Protein AF-A0A7S2G4A6-F1 (afdb_monomer_lite)

Sequence (113 aa):
WDNFGGERNSLLTYLLYLNDDFDGGETTFLPDMKDNPEAGQDPGRRVPVRPRQGSVLIFPQTCSLGADGVMNPNSPFHEGSIVRKLREGDERGEGRPKYIMRSDVLYTSPKAQ

Foldseek 3Di:
DDCPPVFKDFFKKKKAWQDQPFPAFWWKFFPDCPVPVCSRVDPVRIDTDRDDHRDIDMATDWDQPDPVRDTDPRGTDIDTTDTDQDDPPPPVSGTDDTDIDMDTDMDGDDDDD

pLDDT: mean 80.37, std 13.77, range [47.44, 98.0]

Structure (mmCIF, N/CA/C/O backbone):
data_AF-A0A7S2G4A6-F1
#
_entry.id   AF-A0A7S2G4A6-F1
#
loop_
_atom_site.group_PDB
_atom_site.id
_atom_site.type_symbol
_atom_site.label_atom_id
_atom_site.label_alt_id
_atom_site.label_comp_id
_atom_site.label_asym_id
_atom_site.label_entity_id
_atom_site.label_seq_id
_atom_site.pdbx_PDB_ins_code
_atom_site.Cartn_x
_atom_site.Cartn_y
_atom_site.Cartn_z
_atom_site.occupancy
_atom_site.B_iso_or_equiv
_atom_site.auth_seq_id
_atom_site.auth_comp_id
_atom_site.auth_asym_id
_atom_site.auth_atom_id
_atom_site.pdbx_PDB_model_num
ATOM 1 N N . TRP A 1 1 ? 13.923 5.094 -3.825 1.00 55.03 1 TRP A N 1
ATOM 2 C CA . TRP A 1 1 ? 14.173 4.345 -5.067 1.00 55.03 1 TRP A CA 1
ATOM 3 C C . TRP A 1 1 ? 15.360 3.490 -4.767 1.00 55.03 1 TRP A C 1
ATOM 5 O O . TRP A 1 1 ? 16.440 4.034 -4.561 1.00 55.03 1 TRP A O 1
ATOM 15 N N . ASP A 1 2 ? 15.144 2.188 -4.665 1.00 58.47 2 ASP A N 1
ATOM 16 C CA . ASP A 1 2 ? 16.138 1.323 -4.046 1.00 58.47 2 ASP A CA 1
ATOM 17 C C . ASP A 1 2 ? 16.729 0.469 -5.162 1.00 58.47 2 ASP A C 1
ATOM 19 O O . ASP A 1 2 ? 16.331 -0.668 -5.410 1.00 58.47 2 ASP A O 1
ATOM 23 N N . ASN A 1 3 ? 17.614 1.115 -5.921 1.00 62.66 3 ASN A N 1
ATOM 24 C CA . ASN A 1 3 ? 18.476 0.459 -6.887 1.00 62.66 3 ASN A CA 1
ATOM 25 C C . ASN A 1 3 ? 19.752 0.051 -6.143 1.00 62.66 3 ASN A C 1
ATOM 27 O O . ASN A 1 3 ? 20.598 0.892 -5.830 1.00 62.66 3 ASN A O 1
ATOM 31 N N . PHE A 1 4 ? 19.882 -1.233 -5.817 1.00 63.66 4 PHE A N 1
ATOM 32 C CA . PHE A 1 4 ? 21.011 -1.743 -5.037 1.00 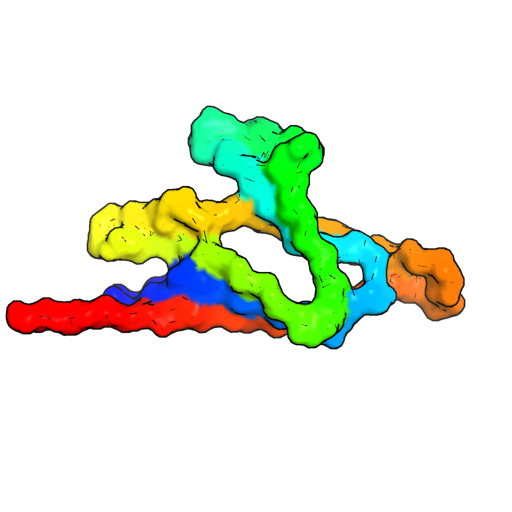63.66 4 PHE A CA 1
ATOM 33 C C . PHE A 1 4 ? 22.215 -2.002 -5.950 1.00 63.66 4 PHE A C 1
ATOM 35 O O . PHE A 1 4 ? 22.612 -3.149 -6.159 1.00 63.66 4 PHE A O 1
ATOM 42 N N . GLY A 1 5 ? 22.780 -0.928 -6.509 1.00 63.47 5 GLY A N 1
ATOM 43 C CA . GLY A 1 5 ? 23.983 -0.985 -7.346 1.00 63.47 5 GLY A CA 1
ATOM 44 C C . GLY A 1 5 ? 23.756 -1.501 -8.771 1.00 63.47 5 GLY A C 1
ATOM 45 O O . GLY A 1 5 ? 24.683 -2.022 -9.374 1.00 63.47 5 GLY A O 1
ATOM 46 N N . GLY A 1 6 ? 22.541 -1.393 -9.314 1.00 64.12 6 GLY A N 1
ATOM 47 C CA . GLY A 1 6 ? 22.189 -1.797 -10.683 1.00 64.12 6 GLY A CA 1
ATOM 48 C C . GLY A 1 6 ? 21.844 -3.278 -10.845 1.00 64.12 6 GLY A C 1
ATOM 49 O O . GLY A 1 6 ? 21.213 -3.654 -11.829 1.00 64.12 6 GLY A O 1
ATOM 50 N N . GLU A 1 7 ? 22.212 -4.118 -9.877 1.00 69.62 7 GLU A N 1
ATOM 51 C CA . GLU A 1 7 ? 22.025 -5.571 -9.964 1.00 69.62 7 GLU A CA 1
ATOM 52 C C . GLU A 1 7 ? 20.688 -6.052 -9.400 1.00 69.62 7 GLU A C 1
ATOM 54 O O . GLU A 1 7 ? 20.210 -7.121 -9.784 1.00 69.62 7 GLU A O 1
ATOM 59 N N . ARG A 1 8 ? 20.088 -5.287 -8.477 1.00 75.31 8 ARG A N 1
ATOM 60 C CA . ARG A 1 8 ? 18.814 -5.627 -7.833 1.00 75.31 8 ARG A CA 1
ATOM 61 C C . ARG A 1 8 ? 17.857 -4.449 -7.831 1.00 75.31 8 ARG A C 1
ATOM 63 O O . ARG A 1 8 ? 18.211 -3.365 -7.366 1.00 75.31 8 ARG A O 1
ATOM 70 N N . ASN A 1 9 ? 16.631 -4.712 -8.271 1.00 77.75 9 ASN A N 1
ATOM 71 C CA . ASN A 1 9 ? 15.545 -3.741 -8.322 1.00 77.75 9 ASN A CA 1
ATOM 72 C C . ASN A 1 9 ? 14.365 -4.230 -7.484 1.00 77.75 9 ASN A C 1
ATOM 74 O O . ASN A 1 9 ? 13.987 -5.399 -7.580 1.00 77.75 9 ASN A O 1
ATOM 78 N N . SER A 1 10 ? 13.761 -3.342 -6.693 1.00 79.81 10 SER A N 1
ATOM 79 C CA . SER A 1 10 ? 12.463 -3.638 -6.086 1.00 79.81 10 SER A CA 1
ATOM 80 C C . SER A 1 10 ? 11.340 -3.418 -7.095 1.00 79.81 10 SER A C 1
ATOM 82 O O . SER A 1 10 ? 11.134 -2.288 -7.537 1.00 79.81 10 SER A O 1
ATOM 84 N N . LEU A 1 11 ? 10.611 -4.478 -7.454 1.00 83.50 11 LEU A N 1
ATOM 85 C CA . LEU A 1 11 ? 9.479 -4.377 -8.389 1.00 83.50 11 LEU A CA 1
ATOM 86 C C . LEU A 1 11 ? 8.120 -4.396 -7.688 1.00 83.50 11 LEU A C 1
ATOM 88 O O . LEU A 1 11 ? 7.135 -3.945 -8.269 1.00 83.50 11 LEU A O 1
ATOM 92 N N . LEU A 1 12 ? 8.047 -4.926 -6.466 1.00 89.00 12 LEU A N 1
ATOM 93 C CA . LEU A 1 12 ? 6.807 -5.065 -5.704 1.00 89.00 12 LEU A CA 1
ATOM 94 C C . LEU A 1 12 ? 7.020 -4.576 -4.277 1.00 89.00 12 LEU A C 1
ATOM 96 O O . LEU A 1 12 ? 7.995 -4.964 -3.637 1.00 89.00 12 LEU A O 1
ATOM 100 N N . THR A 1 13 ? 6.053 -3.829 -3.760 1.00 91.69 13 THR A N 1
ATOM 101 C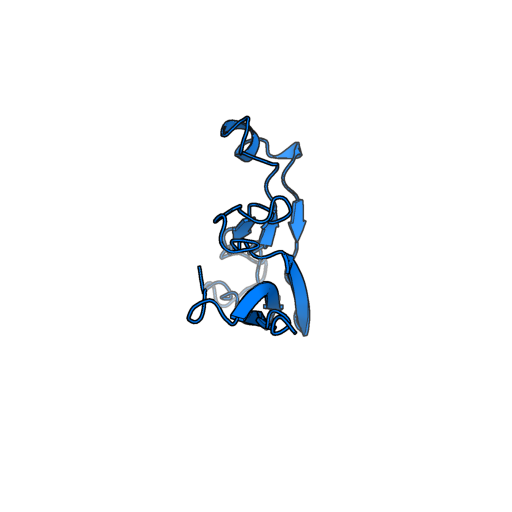 CA . THR A 1 13 ? 5.951 -3.518 -2.335 1.00 91.69 13 THR A CA 1
ATOM 102 C C . THR A 1 13 ? 4.962 -4.471 -1.669 1.00 91.69 13 THR A C 1
ATOM 104 O O . THR A 1 13 ? 3.884 -4.740 -2.198 1.00 91.69 13 THR A O 1
ATOM 107 N N . TYR A 1 14 ? 5.340 -4.966 -0.492 1.00 94.62 14 TYR A N 1
ATOM 108 C CA . TYR A 1 14 ? 4.536 -5.778 0.419 1.00 94.62 14 TYR A CA 1
ATOM 109 C C . TYR A 1 14 ? 4.193 -4.957 1.664 1.00 94.62 14 TYR A C 1
ATOM 111 O O . TYR A 1 14 ? 5.083 -4.559 2.417 1.00 94.62 14 TYR A O 1
ATOM 119 N N . LEU A 1 15 ? 2.903 -4.738 1.917 1.00 96.06 15 LEU A N 1
ATOM 120 C CA . LEU A 1 15 ? 2.392 -4.112 3.137 1.00 96.06 15 LEU A CA 1
ATOM 121 C C . LEU A 1 15 ? 1.584 -5.124 3.948 1.00 96.06 15 LEU A C 1
ATOM 123 O O . LEU A 1 15 ? 0.441 -5.421 3.609 1.00 96.06 15 LEU A O 1
ATOM 127 N N . LEU A 1 16 ? 2.164 -5.630 5.034 1.00 97.81 16 LEU A N 1
ATOM 128 C CA . LEU A 1 16 ? 1.471 -6.463 6.015 1.00 97.81 16 LEU A CA 1
ATOM 129 C C . LEU A 1 16 ? 0.809 -5.570 7.073 1.00 97.81 16 LEU A C 1
ATOM 131 O O . LEU A 1 16 ? 1.492 -4.799 7.752 1.00 97.81 16 LEU A O 1
ATOM 135 N N . TYR A 1 17 ? -0.507 -5.695 7.240 1.00 97.81 17 TYR A N 1
ATOM 136 C CA . TYR A 1 17 ? -1.259 -4.988 8.280 1.00 97.81 17 TYR A CA 1
ATOM 137 C C . TYR A 1 17 ? -1.219 -5.770 9.599 1.00 97.81 17 TYR A C 1
ATOM 139 O O . TYR A 1 17 ? -1.661 -6.918 9.664 1.00 97.81 17 TYR A O 1
ATOM 147 N N . LEU A 1 18 ? -0.693 -5.151 10.659 1.00 97.62 18 LEU A N 1
ATOM 148 C CA . LEU A 1 18 ? -0.473 -5.811 11.953 1.00 97.62 18 LEU A CA 1
ATOM 149 C C . LEU A 1 18 ? -1.650 -5.644 12.927 1.00 97.62 18 LEU A C 1
ATOM 151 O O . LEU A 1 18 ? -1.730 -6.379 13.910 1.00 97.62 18 LEU A O 1
ATOM 155 N N . ASN A 1 19 ? -2.576 -4.728 12.640 1.00 95.12 19 ASN A N 1
ATOM 156 C CA . ASN A 1 19 ? -3.832 -4.513 13.360 1.00 95.12 19 ASN A CA 1
ATOM 157 C C . ASN A 1 19 ? -4.892 -3.853 12.4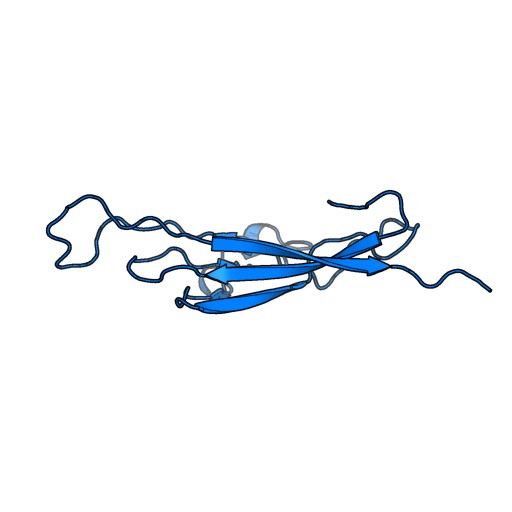51 1.00 95.12 19 ASN A C 1
ATOM 159 O O . ASN A 1 19 ? -4.566 -3.364 11.367 1.00 95.12 19 ASN A O 1
ATOM 163 N N . ASP A 1 20 ? -6.153 -3.857 12.889 1.00 93.75 20 ASP A N 1
ATOM 164 C CA . ASP A 1 20 ? -7.305 -3.237 12.208 1.00 93.75 20 ASP A CA 1
ATOM 165 C C . ASP A 1 20 ? -8.358 -2.666 13.189 1.00 93.75 20 ASP A C 1
ATOM 167 O O . ASP A 1 20 ? -9.509 -2.400 12.830 1.00 93.75 20 ASP A O 1
ATOM 171 N N . ASP A 1 21 ? -7.955 -2.425 14.439 1.00 89.00 21 ASP A N 1
ATOM 172 C CA . ASP A 1 21 ? -8.778 -1.877 15.520 1.00 89.00 21 ASP A CA 1
ATOM 173 C C . ASP A 1 21 ? -8.880 -0.337 15.496 1.00 89.00 21 ASP A C 1
ATOM 175 O O . ASP A 1 21 ? -9.127 0.292 16.521 1.00 89.00 21 ASP A O 1
ATOM 179 N N . PHE A 1 22 ? -8.749 0.277 14.317 1.00 88.38 22 PHE A N 1
ATOM 180 C CA . PHE A 1 22 ? -8.820 1.725 14.091 1.00 88.38 22 PHE A CA 1
ATOM 181 C C . PHE A 1 22 ? -9.834 2.093 12.991 1.00 88.38 22 PHE A C 1
ATOM 183 O O . PHE A 1 22 ? -10.318 1.225 12.262 1.00 88.38 22 PHE A O 1
ATOM 190 N N . ASP A 1 23 ? -10.169 3.384 12.877 1.00 88.19 23 ASP A N 1
ATOM 191 C CA . ASP A 1 23 ? -10.962 3.923 11.763 1.00 88.19 23 ASP A CA 1
ATOM 192 C C . ASP A 1 23 ? -10.088 4.734 10.796 1.00 88.19 23 ASP A C 1
ATOM 194 O O . ASP A 1 23 ? -9.107 5.368 11.199 1.00 88.19 23 ASP A O 1
ATOM 198 N N . GLY A 1 24 ? -10.442 4.711 9.513 1.00 91.19 24 GLY A N 1
ATOM 199 C CA . GLY A 1 24 ? -9.612 5.247 8.439 1.00 91.19 24 GLY A CA 1
ATOM 200 C C . GLY A 1 24 ? -8.350 4.410 8.202 1.00 91.19 24 GLY A C 1
ATOM 201 O O . GLY A 1 24 ? -8.362 3.180 8.282 1.00 91.19 24 GLY A O 1
ATOM 202 N N . GLY A 1 25 ? -7.226 5.076 7.931 1.00 93.69 25 GLY A N 1
ATOM 203 C CA . GLY A 1 25 ? -5.942 4.401 7.742 1.00 93.69 25 GLY A CA 1
ATOM 204 C C . GLY A 1 25 ? -5.842 3.566 6.463 1.00 93.69 25 GLY A C 1
ATOM 205 O O . GLY A 1 25 ? -4.968 2.704 6.380 1.00 93.69 25 GLY A O 1
ATOM 206 N N . GLU A 1 26 ? -6.704 3.766 5.471 1.00 96.38 26 GLU A N 1
ATOM 207 C CA . GLU A 1 26 ? -6.669 3.049 4.198 1.00 96.38 26 GLU A CA 1
ATOM 208 C C . GLU A 1 26 ? -5.374 3.301 3.420 1.00 96.38 26 GLU A C 1
ATOM 210 O O . GLU A 1 26 ? -4.789 4.383 3.474 1.00 96.38 26 GLU A O 1
ATOM 215 N N . THR A 1 27 ? -4.909 2.290 2.685 1.00 96.12 27 THR A N 1
ATOM 216 C CA . THR A 1 27 ? -3.966 2.526 1.587 1.00 96.12 27 THR A CA 1
ATOM 217 C C . THR A 1 27 ? -4.798 2.867 0.362 1.00 96.12 27 THR A C 1
ATOM 219 O O . THR A 1 27 ? -5.539 2.016 -0.121 1.00 96.12 27 THR A O 1
ATOM 222 N N . THR A 1 28 ? -4.714 4.101 -0.120 1.00 94.94 28 THR A N 1
ATOM 223 C CA . THR A 1 28 ? -5.578 4.588 -1.199 1.00 94.94 28 THR A CA 1
ATOM 224 C C . THR A 1 28 ? -4.777 4.749 -2.473 1.00 94.94 28 THR A C 1
ATOM 226 O O . THR A 1 28 ? -3.820 5.519 -2.495 1.00 94.94 28 THR A O 1
ATOM 229 N N . PHE A 1 29 ? -5.177 4.043 -3.529 1.00 92.69 29 PHE A N 1
ATOM 230 C CA . PHE A 1 29 ? -4.619 4.222 -4.864 1.00 92.69 29 PHE A CA 1
ATOM 231 C C . PHE A 1 29 ? -5.325 5.367 -5.581 1.00 92.69 29 PHE A C 1
ATOM 233 O O . PHE A 1 29 ? -6.550 5.507 -5.519 1.00 92.69 29 PHE A O 1
ATOM 240 N N . LEU A 1 30 ? -4.530 6.194 -6.244 1.00 89.88 30 LEU A N 1
ATOM 241 C CA . LEU A 1 30 ? -4.963 7.397 -6.934 1.00 89.88 30 LEU A CA 1
ATOM 242 C C . LEU A 1 30 ? -4.937 7.134 -8.450 1.00 89.88 30 LEU A C 1
ATOM 244 O O . LEU A 1 30 ? -4.113 6.337 -8.911 1.00 89.88 30 LEU A O 1
ATOM 248 N N . PRO A 1 31 ? -5.829 7.766 -9.233 1.00 84.56 31 PRO A N 1
ATOM 249 C CA . PRO A 1 31 ? -5.800 7.646 -10.688 1.00 84.56 31 PRO A CA 1
ATOM 250 C C . PRO A 1 31 ? -4.462 8.144 -11.250 1.00 84.56 31 PRO A C 1
ATOM 252 O O . PRO A 1 31 ? -3.754 8.907 -10.589 1.00 84.56 31 PRO A O 1
ATOM 255 N N . ASP A 1 32 ? -4.117 7.715 -12.469 1.00 75.81 32 ASP A N 1
ATOM 256 C CA . ASP A 1 32 ? -2.868 8.137 -13.107 1.00 75.81 32 ASP A CA 1
ATOM 257 C C . ASP A 1 32 ? -2.815 9.670 -13.207 1.00 75.81 32 ASP A C 1
ATOM 259 O O . ASP A 1 32 ? -3.660 10.300 -13.846 1.00 75.81 32 ASP A O 1
ATOM 263 N N . MET A 1 33 ? -1.834 10.258 -12.521 1.00 71.56 33 MET A N 1
ATOM 264 C CA . MET A 1 33 ? -1.635 11.703 -12.439 1.00 71.56 33 MET A CA 1
ATOM 265 C C . MET A 1 33 ? -0.637 12.227 -13.475 1.00 71.56 33 MET A C 1
ATOM 267 O O . MET A 1 33 ? -0.370 13.427 -13.483 1.00 71.56 33 MET A O 1
ATOM 271 N N . LYS A 1 34 ? -0.065 11.363 -14.332 1.00 69.25 34 LYS A N 1
ATOM 272 C CA . LYS A 1 34 ? 0.968 11.763 -15.308 1.00 69.25 34 LYS A CA 1
ATOM 273 C C . LYS A 1 34 ? 0.482 12.852 -16.264 1.00 69.25 34 LYS A C 1
ATOM 275 O O . LYS A 1 34 ? 1.200 13.823 -16.474 1.00 69.25 34 LYS A O 1
ATOM 280 N N . ASP A 1 35 ? -0.742 12.711 -16.770 1.00 68.62 35 ASP A N 1
ATOM 281 C CA . ASP A 1 35 ? -1.323 13.638 -17.752 1.00 68.62 35 ASP A CA 1
ATOM 282 C C . ASP A 1 35 ? -2.297 14.648 -17.122 1.00 68.62 35 ASP A C 1
ATOM 284 O O . ASP A 1 35 ? -2.645 15.655 -17.737 1.00 68.62 35 ASP A O 1
ATOM 288 N N . ASN A 1 36 ? -2.752 14.391 -15.891 1.00 74.19 36 ASN A N 1
ATOM 289 C CA . ASN A 1 36 ? -3.681 15.258 -15.171 1.00 74.19 36 ASN A CA 1
ATOM 290 C C . ASN A 1 36 ? -3.422 15.206 -13.651 1.00 74.19 36 ASN A C 1
ATOM 292 O O . ASN A 1 36 ? -4.011 14.373 -12.956 1.00 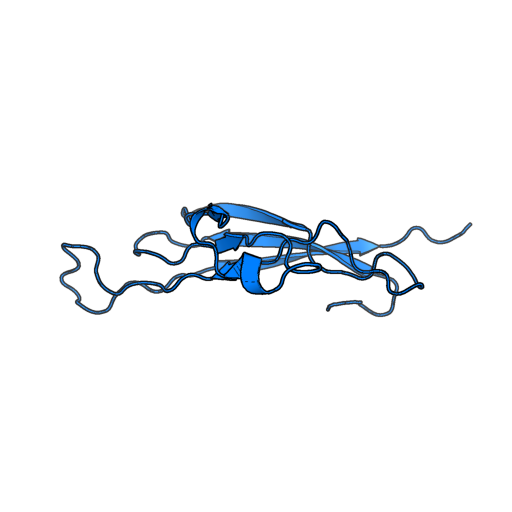74.19 36 ASN A O 1
ATOM 296 N N . PRO A 1 37 ? -2.587 16.110 -13.109 1.00 73.94 37 PRO A N 1
ATOM 297 C CA . PRO A 1 37 ? -2.308 16.179 -11.674 1.00 73.94 37 PRO A CA 1
ATOM 298 C C . PRO A 1 37 ? -3.555 16.407 -10.802 1.00 73.94 37 PRO A C 1
ATOM 300 O O . PRO A 1 37 ? -3.606 15.942 -9.664 1.00 73.94 37 PRO A O 1
ATOM 303 N N . GLU A 1 38 ? -4.586 17.078 -11.329 1.00 76.94 38 GLU A N 1
ATOM 304 C CA . GLU A 1 38 ? -5.846 17.315 -10.610 1.00 76.94 38 GLU A CA 1
ATOM 305 C C . GLU A 1 38 ? -6.711 16.052 -10.509 1.00 76.94 38 GLU A C 1
ATOM 307 O O . GLU A 1 38 ? -7.552 15.958 -9.616 1.00 76.94 38 GLU A O 1
ATOM 312 N N . ALA A 1 39 ? -6.466 15.028 -11.341 1.00 75.56 39 ALA A N 1
ATOM 313 C CA . ALA A 1 39 ? -7.178 13.751 -11.261 1.00 75.56 39 ALA A CA 1
ATOM 314 C C . ALA A 1 39 ? -7.011 13.085 -9.888 1.00 75.56 39 ALA A C 1
ATOM 316 O O . ALA A 1 39 ? -7.923 12.410 -9.416 1.00 75.56 39 ALA A O 1
ATOM 317 N N . GLY A 1 40 ? -5.881 13.318 -9.211 1.00 70.56 40 GLY A N 1
ATOM 318 C CA . GLY A 1 40 ? -5.656 12.843 -7.850 1.00 70.56 40 GLY A CA 1
ATOM 319 C C . GLY A 1 40 ? -6.648 13.405 -6.829 1.00 70.56 40 GLY A C 1
ATOM 320 O O . GLY A 1 40 ? -6.860 12.785 -5.789 1.00 70.56 40 GLY A O 1
ATOM 321 N N . GLN A 1 41 ? -7.277 14.550 -7.096 1.00 75.56 41 GLN A N 1
ATOM 322 C CA . GLN A 1 41 ? -8.238 15.187 -6.191 1.00 75.56 41 GLN A CA 1
ATOM 323 C C . GLN A 1 41 ? -9.669 14.671 -6.374 1.00 75.56 41 GLN A C 1
ATOM 325 O O . GLN A 1 41 ? -10.493 14.903 -5.495 1.00 75.56 41 GLN A O 1
ATOM 330 N N . ASP A 1 42 ? -9.958 13.940 -7.457 1.00 79.38 42 ASP A N 1
ATOM 331 C CA . ASP A 1 42 ? -11.284 13.380 -7.723 1.00 79.38 42 ASP A CA 1
ATOM 332 C C . ASP A 1 42 ? -11.587 12.212 -6.763 1.00 79.38 42 ASP A C 1
ATOM 334 O O . ASP A 1 42 ? -11.005 11.127 -6.901 1.00 79.38 42 ASP A O 1
ATOM 338 N N . PRO A 1 43 ? -12.505 12.383 -5.793 1.00 73.31 43 PRO A N 1
ATOM 339 C CA . PRO A 1 43 ? -12.817 11.338 -4.829 1.00 73.31 43 PRO A CA 1
ATOM 340 C C . PRO A 1 43 ? -13.461 10.104 -5.474 1.00 73.31 43 PRO A C 1
ATOM 342 O O . PRO A 1 43 ? -13.316 9.009 -4.935 1.00 73.31 43 PRO A O 1
ATOM 345 N N . GLY A 1 44 ? -14.121 10.243 -6.630 1.00 80.50 44 GLY A N 1
ATOM 346 C CA . GLY A 1 44 ? -14.783 9.138 -7.329 1.00 80.50 44 GLY A CA 1
ATOM 347 C C . GLY A 1 44 ? -13.821 8.162 -8.008 1.00 80.50 44 GLY A C 1
ATOM 348 O O . GLY A 1 44 ? -14.228 7.068 -8.395 1.00 80.50 44 GLY A O 1
ATOM 349 N N . ARG A 1 45 ? -12.543 8.534 -8.146 1.00 83.44 45 ARG A N 1
ATOM 350 C CA . ARG A 1 45 ? -11.513 7.726 -8.824 1.00 83.44 45 ARG A CA 1
ATOM 351 C C . ARG A 1 45 ? -10.465 7.157 -7.874 1.00 83.44 45 ARG A C 1
ATOM 353 O O . ARG A 1 45 ? -9.534 6.486 -8.316 1.00 83.44 45 ARG A O 1
ATOM 360 N N . ARG A 1 46 ? -10.616 7.409 -6.576 1.00 90.44 46 ARG A N 1
ATOM 361 C CA . ARG A 1 46 ? -9.754 6.872 -5.525 1.00 90.44 46 ARG A CA 1
ATOM 362 C C . ARG A 1 46 ? -10.191 5.457 -5.170 1.00 90.44 46 ARG A C 1
ATOM 364 O O . ARG A 1 46 ? -11.376 5.199 -4.980 1.00 90.44 46 ARG A O 1
ATOM 371 N N . VAL A 1 47 ? -9.229 4.547 -5.045 1.00 93.25 47 VAL A N 1
ATOM 372 C CA . VAL A 1 47 ? -9.482 3.139 -4.713 1.00 93.25 47 VAL A CA 1
ATOM 373 C C . VAL A 1 47 ? -8.873 2.833 -3.342 1.00 93.25 47 VAL A C 1
ATOM 375 O O . VAL A 1 47 ? -7.673 2.556 -3.255 1.00 93.25 47 VAL A O 1
ATOM 378 N N . PRO A 1 48 ? -9.659 2.923 -2.254 1.00 95.50 48 PRO A N 1
ATOM 379 C CA . PRO A 1 48 ? -9.176 2.640 -0.910 1.00 95.50 48 PRO A CA 1
ATOM 380 C C . PRO A 1 48 ? -9.080 1.132 -0.648 1.00 95.50 48 PRO A C 1
ATOM 382 O O . PRO A 1 48 ? -9.998 0.368 -0.945 1.00 95.50 48 PRO A O 1
ATOM 385 N N . VAL A 1 49 ? -7.990 0.711 -0.011 1.00 97.06 49 VAL A N 1
ATOM 386 C CA . VAL A 1 49 ? -7.820 -0.628 0.558 1.00 97.06 49 VAL A CA 1
ATOM 387 C C . VAL A 1 49 ? -7.863 -0.525 2.075 1.00 97.06 49 VAL A C 1
ATOM 389 O O . VAL A 1 49 ? -6.969 0.049 2.706 1.00 97.06 49 VAL A O 1
ATOM 392 N N . ARG A 1 50 ? -8.914 -1.103 2.663 1.00 96.19 50 ARG A N 1
ATOM 393 C CA . ARG A 1 50 ? -9.095 -1.153 4.113 1.00 96.19 50 ARG A CA 1
ATOM 394 C C . ARG A 1 50 ? -8.080 -2.117 4.745 1.00 96.19 50 ARG A C 1
ATOM 396 O O . ARG A 1 50 ? -8.014 -3.271 4.313 1.00 96.19 50 ARG A O 1
ATOM 403 N N . PRO A 1 51 ? -7.326 -1.697 5.777 1.00 96.44 51 PRO A N 1
ATOM 404 C CA . PRO A 1 51 ? -6.454 -2.594 6.518 1.00 96.44 51 PRO A CA 1
ATOM 405 C C . PRO A 1 51 ? -7.258 -3.698 7.197 1.00 96.44 51 PRO A C 1
ATOM 407 O O . PRO A 1 51 ? -8.309 -3.446 7.785 1.00 96.44 51 PRO A O 1
ATOM 410 N N . ARG A 1 52 ? -6.739 -4.919 7.122 1.00 97.06 52 ARG A N 1
ATOM 411 C CA . ARG A 1 52 ? -7.269 -6.081 7.832 1.00 97.06 52 ARG A CA 1
ATOM 412 C C . ARG A 1 52 ? -6.102 -6.818 8.459 1.00 97.06 52 ARG A C 1
ATOM 414 O O . ARG A 1 52 ? -5.162 -7.173 7.745 1.00 97.06 52 ARG A O 1
ATOM 421 N N . GLN A 1 53 ? -6.153 -7.043 9.767 1.00 97.69 53 GLN A N 1
ATOM 422 C CA . GLN A 1 53 ? -5.057 -7.662 10.500 1.00 97.69 53 GLN A CA 1
ATOM 423 C C . GLN A 1 53 ? -4.675 -9.009 9.867 1.00 97.69 53 GLN A C 1
ATOM 425 O O . GLN A 1 53 ? -5.536 -9.817 9.513 1.00 97.69 53 GLN A O 1
ATOM 430 N N . GLY A 1 54 ? -3.373 -9.228 9.679 1.00 97.75 54 GLY A N 1
ATOM 431 C CA . GLY A 1 54 ? -2.819 -10.438 9.066 1.00 97.75 54 GLY A CA 1
ATOM 432 C C . GLY A 1 54 ? -2.912 -10.486 7.537 1.00 97.75 54 GLY A C 1
ATOM 433 O O . GLY A 1 54 ? -2.393 -11.421 6.933 1.00 97.75 54 GLY A O 1
ATOM 434 N N . SER A 1 55 ? -3.538 -9.496 6.895 1.00 98.00 55 SER A N 1
ATOM 435 C CA . SER A 1 55 ? -3.604 -9.408 5.433 1.00 98.00 55 SER A CA 1
ATOM 436 C C . SER A 1 55 ? -2.392 -8.673 4.865 1.00 98.00 55 SER A C 1
ATOM 438 O O . SER A 1 55 ? -1.836 -7.776 5.503 1.00 98.00 55 SER A O 1
ATOM 440 N N . VAL A 1 56 ? -2.020 -9.028 3.634 1.00 97.75 56 VAL A N 1
ATOM 441 C CA . VAL A 1 56 ? -0.940 -8.382 2.885 1.00 97.75 56 VAL A CA 1
ATOM 442 C C . VAL A 1 56 ? -1.516 -7.696 1.653 1.00 97.75 56 VAL A C 1
ATOM 444 O O . VAL A 1 56 ? -2.203 -8.329 0.853 1.00 97.75 56 VAL A O 1
ATOM 447 N N . LEU A 1 57 ? -1.205 -6.413 1.486 1.00 97.00 57 LEU A N 1
ATOM 448 C CA . LEU A 1 57 ? -1.413 -5.679 0.244 1.00 97.00 57 LEU A CA 1
ATOM 449 C C . LEU A 1 57 ? -0.114 -5.696 -0.572 1.00 97.00 57 LEU A C 1
ATOM 451 O O . LEU A 1 57 ? 0.938 -5.300 -0.070 1.00 97.00 57 LEU A O 1
ATOM 455 N N . ILE A 1 58 ? -0.202 -6.150 -1.823 1.00 95.44 58 ILE A N 1
ATOM 456 C CA . ILE A 1 58 ? 0.924 -6.239 -2.759 1.00 95.44 58 ILE A CA 1
ATOM 457 C C . ILE A 1 58 ? 0.612 -5.361 -3.965 1.00 95.44 58 ILE A C 1
ATOM 459 O O . ILE A 1 58 ? -0.462 -5.484 -4.552 1.00 95.44 58 ILE A O 1
ATOM 463 N N . PHE A 1 59 ? 1.541 -4.490 -4.345 1.00 92.69 59 PHE A N 1
ATOM 464 C CA . PHE A 1 59 ? 1.394 -3.642 -5.527 1.00 92.69 59 PHE A CA 1
ATOM 465 C C . PHE A 1 59 ? 2.753 -3.347 -6.172 1.00 92.69 59 PHE A C 1
ATOM 467 O O . PHE A 1 59 ? 3.783 -3.441 -5.495 1.00 92.69 59 PHE A O 1
ATOM 474 N N . PRO A 1 60 ? 2.786 -3.011 -7.476 1.00 90.19 60 PRO A N 1
ATOM 475 C CA . PRO A 1 60 ? 4.025 -2.656 -8.152 1.00 90.19 60 PRO A CA 1
ATOM 476 C C . PRO A 1 60 ? 4.677 -1.440 -7.500 1.00 90.19 60 PRO A C 1
ATOM 478 O O . PRO A 1 60 ? 4.023 -0.427 -7.267 1.00 90.19 60 PRO A O 1
ATOM 481 N N . GLN A 1 61 ? 5.971 -1.537 -7.218 1.00 82.81 61 GLN A N 1
ATOM 482 C CA . GLN A 1 61 ? 6.751 -0.400 -6.758 1.00 82.81 61 GLN A CA 1
ATOM 483 C C . GLN A 1 61 ? 7.236 0.399 -7.961 1.00 82.81 61 GLN A C 1
ATOM 485 O O . GLN A 1 61 ? 7.558 -0.148 -9.026 1.00 82.81 61 GLN A O 1
ATOM 490 N N . THR A 1 62 ? 7.355 1.710 -7.776 1.00 74.88 62 THR A N 1
ATOM 491 C CA . THR A 1 62 ? 8.030 2.525 -8.768 1.00 74.88 62 THR A CA 1
ATOM 492 C C . THR A 1 62 ? 9.511 2.154 -8.749 1.00 74.88 62 THR A C 1
ATOM 494 O O . THR A 1 62 ? 10.198 2.285 -7.735 1.00 74.88 62 THR A O 1
ATOM 497 N N . CYS A 1 63 ? 10.000 1.682 -9.888 1.00 69.44 63 CYS A 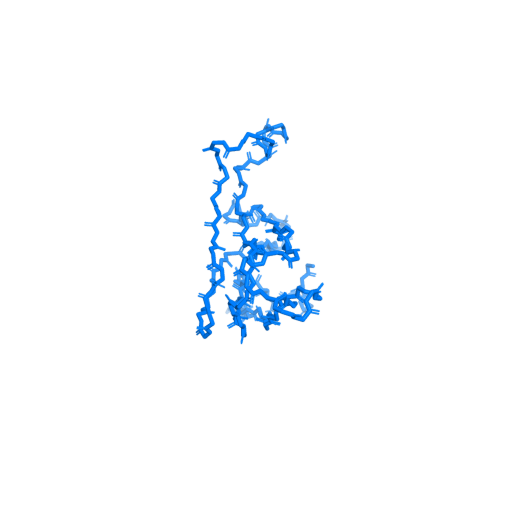N 1
ATOM 498 C CA . CYS A 1 63 ? 11.406 1.405 -10.158 1.00 69.44 63 CYS A CA 1
ATOM 499 C C . CYS A 1 63 ? 11.726 1.780 -11.606 1.00 69.44 63 CYS A C 1
ATOM 501 O O . CYS A 1 63 ? 10.818 1.830 -12.439 1.00 69.44 63 CYS A O 1
ATOM 503 N N . SER A 1 64 ? 13.000 2.029 -11.904 1.00 63.12 64 SER A N 1
ATOM 504 C CA . SER A 1 64 ? 13.460 2.104 -13.289 1.00 63.12 64 SER A CA 1
ATOM 505 C C . SER A 1 64 ? 13.627 0.682 -13.827 1.00 63.12 64 SER A C 1
ATOM 507 O O . SER A 1 64 ? 14.405 -0.100 -13.278 1.00 63.12 64 SER A O 1
ATOM 509 N N . LEU A 1 65 ? 12.883 0.326 -14.872 1.00 59.75 65 LEU A N 1
ATOM 510 C CA . LEU A 1 65 ? 13.004 -0.963 -15.548 1.00 59.75 65 LEU A CA 1
ATOM 511 C C . LEU A 1 65 ? 14.122 -0.879 -16.595 1.00 59.75 65 LEU A C 1
ATOM 513 O O . LEU A 1 65 ? 13.853 -0.698 -17.772 1.00 59.75 65 LEU A O 1
ATOM 517 N N . GLY A 1 66 ? 15.376 -1.033 -16.162 1.00 57.53 66 GLY A N 1
ATOM 518 C CA . GLY A 1 66 ? 16.539 -1.065 -17.058 1.00 57.53 66 GLY A CA 1
ATOM 519 C C . GLY A 1 66 ? 17.480 0.134 -16.923 1.00 57.53 66 GLY A C 1
ATOM 520 O O . GLY A 1 66 ? 17.297 1.017 -16.085 1.00 57.53 66 GLY A O 1
ATOM 521 N N . ALA A 1 67 ? 18.543 0.128 -17.734 1.00 55.78 67 ALA A N 1
ATOM 522 C CA . ALA A 1 67 ? 19.586 1.161 -17.737 1.00 55.78 67 ALA A CA 1
ATOM 523 C C . ALA A 1 67 ? 19.132 2.493 -18.367 1.00 55.78 67 ALA A C 1
ATOM 525 O O . ALA A 1 67 ? 19.823 3.499 -18.235 1.00 55.78 67 ALA A O 1
ATOM 526 N N . ASP A 1 68 ? 17.983 2.499 -19.044 1.00 61.16 68 ASP A N 1
ATOM 527 C CA . ASP A 1 68 ? 17.376 3.666 -19.691 1.00 61.16 68 ASP A CA 1
ATOM 528 C C . ASP A 1 68 ? 16.613 4.575 -18.709 1.00 61.16 68 ASP A C 1
ATOM 530 O O . ASP A 1 68 ? 16.156 5.655 -19.083 1.00 61.16 68 ASP A O 1
ATOM 534 N N . GLY A 1 69 ? 16.492 4.162 -17.442 1.00 61.91 69 GLY A N 1
ATOM 535 C CA . GLY A 1 69 ? 15.856 4.948 -16.390 1.00 61.91 69 GLY A CA 1
ATOM 536 C C . GLY A 1 69 ? 14.328 4.991 -16.471 1.00 61.91 69 GLY A C 1
ATOM 537 O O . GLY A 1 69 ? 13.715 5.685 -15.655 1.00 61.91 69 GLY A O 1
ATOM 538 N N . VAL A 1 70 ? 13.697 4.253 -17.395 1.00 65.81 70 VAL A N 1
ATOM 539 C CA . VAL A 1 70 ? 12.247 4.321 -17.622 1.00 65.81 70 VAL A CA 1
ATOM 540 C C . VAL A 1 70 ? 11.493 3.809 -16.401 1.00 65.81 70 VAL A C 1
ATOM 542 O O . VAL A 1 70 ? 11.675 2.676 -15.957 1.00 65.81 70 VAL A O 1
ATOM 545 N N . MET A 1 71 ? 10.621 4.652 -15.852 1.00 69.19 71 MET A N 1
ATOM 546 C CA . MET A 1 71 ? 9.819 4.307 -14.682 1.00 69.19 71 MET A CA 1
ATOM 547 C C . MET A 1 71 ? 8.763 3.266 -15.016 1.00 69.19 71 MET A C 1
ATOM 549 O O . MET A 1 71 ? 8.067 3.395 -16.020 1.00 69.19 71 MET A O 1
ATOM 553 N N . ASN A 1 72 ? 8.609 2.273 -14.136 1.00 74.62 72 ASN A N 1
ATOM 554 C CA . ASN A 1 72 ? 7.566 1.260 -14.225 1.00 74.62 72 ASN A CA 1
ATOM 555 C C . ASN A 1 72 ? 6.197 1.941 -14.417 1.00 74.62 72 ASN A C 1
ATOM 557 O O . ASN A 1 72 ? 5.685 2.553 -13.470 1.00 74.62 72 ASN A O 1
ATOM 561 N N . PRO A 1 73 ? 5.587 1.841 -15.614 1.00 74.44 73 PRO A N 1
ATOM 562 C CA . PRO A 1 73 ? 4.359 2.561 -15.917 1.00 74.44 73 PRO A CA 1
ATOM 563 C C . PRO A 1 73 ? 3.173 2.040 -15.102 1.00 74.44 73 PRO A C 1
ATOM 565 O O . PRO A 1 73 ? 2.202 2.773 -14.946 1.00 74.44 73 PRO A O 1
ATOM 568 N N . ASN A 1 74 ? 3.289 0.829 -14.549 1.00 78.69 74 ASN A N 1
ATOM 569 C CA . ASN A 1 74 ? 2.264 0.162 -13.757 1.00 78.69 74 ASN A CA 1
ATOM 570 C C . ASN A 1 74 ? 2.368 0.455 -12.255 1.00 78.69 74 ASN A C 1
ATOM 572 O O . ASN A 1 74 ? 1.606 -0.127 -11.487 1.00 78.69 74 ASN A O 1
ATOM 576 N N . SER A 1 75 ? 3.312 1.292 -11.812 1.00 84.62 75 SER A N 1
ATOM 577 C CA . SER A 1 75 ? 3.382 1.684 -10.404 1.00 84.62 75 SER A CA 1
ATOM 578 C C . SER A 1 75 ? 2.257 2.666 -10.069 1.00 84.62 75 SER A C 1
ATOM 580 O O . SER A 1 75 ? 2.254 3.780 -10.605 1.00 84.62 75 SER A O 1
ATOM 582 N N . PRO A 1 76 ? 1.298 2.291 -9.205 1.00 87.44 76 PRO A N 1
ATOM 583 C CA . PRO A 1 76 ? 0.193 3.166 -8.880 1.00 87.44 76 PRO A CA 1
ATOM 584 C C . PRO A 1 76 ? 0.626 4.227 -7.861 1.00 87.44 76 PRO A C 1
ATOM 586 O O . PRO A 1 76 ? 1.287 3.941 -6.852 1.00 87.44 76 PRO A O 1
ATOM 589 N N . PHE A 1 77 ? 0.185 5.463 -8.085 1.00 87.19 77 PHE A N 1
ATOM 590 C CA . PHE A 1 77 ? 0.236 6.488 -7.049 1.00 87.19 77 PHE A CA 1
ATOM 591 C C . PHE A 1 77 ? -0.631 6.046 -5.875 1.00 87.19 77 PHE A C 1
ATOM 593 O O . PHE A 1 77 ? -1.758 5.584 -6.061 1.00 87.19 77 PHE A O 1
ATOM 600 N N . HIS A 1 78 ? -0.102 6.168 -4.664 1.00 90.69 78 HIS A N 1
ATOM 601 C CA . HIS A 1 78 ? -0.816 5.770 -3.464 1.00 90.69 78 HIS A CA 1
ATOM 602 C C . HIS A 1 78 ? -0.448 6.650 -2.278 1.00 90.69 78 HIS A C 1
ATOM 604 O O . HIS A 1 78 ? 0.648 7.203 -2.201 1.00 90.69 78 HIS A O 1
ATOM 610 N N . GLU A 1 79 ? -1.370 6.733 -1.330 1.00 91.62 79 GLU A N 1
ATOM 611 C CA . GLU A 1 79 ? -1.194 7.439 -0.067 1.00 91.62 79 GLU A CA 1
ATOM 612 C C . GLU A 1 79 ? -1.773 6.629 1.099 1.00 91.62 79 GLU A C 1
ATOM 614 O O . GLU A 1 79 ? -2.508 5.655 0.910 1.00 91.62 79 GLU A O 1
ATOM 619 N N . GLY A 1 80 ? -1.424 7.028 2.322 1.00 91.94 80 GLY A N 1
ATOM 620 C CA . GLY A 1 80 ? -2.063 6.537 3.537 1.00 91.94 80 GLY A CA 1
ATOM 621 C C . GLY A 1 80 ? -3.105 7.537 4.023 1.00 91.94 80 GLY A C 1
ATOM 622 O O . GLY A 1 80 ? -2.758 8.672 4.343 1.00 91.94 80 GLY A O 1
ATOM 623 N N . SER A 1 81 ? -4.364 7.117 4.108 1.00 91.06 81 SER A N 1
ATOM 624 C CA . SER A 1 81 ? -5.432 7.927 4.690 1.00 91.06 81 SER A CA 1
ATOM 625 C C . SER A 1 81 ? -5.220 8.107 6.198 1.00 91.06 81 SER A C 1
ATOM 627 O O . SER A 1 81 ? -4.578 7.292 6.863 1.00 91.06 81 SER A O 1
ATOM 629 N N . ILE A 1 82 ? -5.757 9.196 6.750 1.00 90.31 82 ILE A N 1
ATOM 630 C CA . ILE A 1 82 ? -5.624 9.527 8.175 1.00 90.31 82 ILE A CA 1
ATOM 631 C C . ILE A 1 82 ? -6.246 8.421 9.037 1.00 90.31 82 ILE A C 1
ATOM 633 O O . ILE A 1 82 ? -7.362 7.975 8.772 1.00 90.31 82 ILE A O 1
ATOM 637 N N . VAL A 1 83 ? -5.539 8.021 10.096 1.00 90.06 83 VAL A N 1
ATOM 638 C CA . VAL A 1 83 ? -6.106 7.210 11.181 1.00 90.06 83 VAL A CA 1
ATOM 639 C C . VAL A 1 83 ? -6.905 8.129 12.097 1.00 90.06 83 VAL A C 1
ATOM 641 O O . VAL A 1 83 ? -6.373 9.105 12.633 1.00 90.06 83 VAL A O 1
ATOM 644 N N . ARG A 1 84 ? -8.198 7.853 12.249 1.00 82.81 84 ARG A N 1
ATOM 645 C CA . ARG A 1 84 ? -9.120 8.691 13.018 1.00 82.81 84 ARG A CA 1
ATOM 646 C C . ARG A 1 84 ? -9.192 8.217 14.465 1.00 82.81 84 ARG A C 1
ATOM 648 O O . ARG A 1 84 ? -9.151 7.025 14.752 1.00 82.81 84 ARG A O 1
ATOM 655 N N . LYS A 1 85 ? -9.337 9.175 15.384 1.00 66.19 85 LYS A N 1
ATOM 656 C CA . LYS A 1 85 ? -9.347 8.929 16.837 1.00 66.19 85 LYS A CA 1
ATOM 657 C C . LYS A 1 85 ? -10.587 8.197 17.355 1.00 66.19 85 LYS A C 1
ATOM 659 O O . LYS A 1 85 ? -10.578 7.743 18.489 1.00 66.19 85 LYS A O 1
ATOM 664 N N . LEU A 1 86 ? -11.663 8.134 16.575 1.00 57.97 86 LEU A N 1
ATOM 665 C CA . LEU A 1 86 ? -12.991 7.833 17.098 1.00 57.97 86 LEU A CA 1
ATOM 666 C C . LEU A 1 86 ? -13.523 6.550 16.478 1.00 57.97 86 LEU A C 1
ATOM 668 O O . LEU A 1 86 ? -14.120 6.570 15.405 1.00 57.97 86 LEU A O 1
ATOM 672 N N . ARG A 1 87 ? -13.351 5.439 17.190 1.00 58.34 87 ARG A N 1
ATOM 673 C CA . ARG A 1 87 ? -14.337 4.368 17.113 1.00 58.34 87 ARG A CA 1
ATOM 674 C C . ARG A 1 87 ? -15.340 4.628 18.233 1.00 58.34 87 ARG A C 1
ATOM 676 O O . ARG A 1 87 ? -14.939 4.833 19.377 1.00 58.34 87 ARG A O 1
ATOM 683 N N . GLU A 1 88 ? -16.624 4.691 17.900 1.00 58.56 88 GLU A N 1
ATOM 684 C CA . GLU A 1 88 ? -17.691 4.798 18.898 1.00 58.56 88 GLU A CA 1
ATOM 685 C C . GLU A 1 88 ? -17.541 3.629 19.893 1.00 58.56 88 GLU A C 1
ATOM 687 O O . GLU A 1 88 ? -17.503 2.469 19.478 1.00 58.56 88 GLU A O 1
ATOM 692 N N . GLY A 1 89 ? -17.335 3.936 21.180 1.00 57.56 89 GLY A N 1
ATOM 693 C CA . GLY A 1 89 ? -17.054 2.943 22.229 1.00 57.56 89 GLY A CA 1
ATOM 694 C C . GLY A 1 89 ? -15.579 2.740 22.624 1.00 57.56 89 GLY A C 1
ATOM 695 O O . GLY A 1 89 ? -15.306 1.862 23.439 1.00 57.56 89 GLY A O 1
ATOM 696 N N . ASP A 1 90 ? -14.618 3.518 22.106 1.00 63.59 90 ASP A N 1
ATOM 697 C CA . ASP A 1 90 ? -13.238 3.499 22.628 1.00 63.59 90 ASP A CA 1
ATOM 698 C C . ASP A 1 90 ? -13.120 4.320 23.926 1.00 63.59 90 ASP A C 1
ATOM 700 O O . ASP A 1 90 ? -12.814 5.513 23.914 1.00 63.59 90 ASP A O 1
ATOM 704 N N . GLU A 1 91 ? -13.361 3.667 25.067 1.00 61.09 91 GLU A N 1
ATOM 705 C CA . GLU A 1 91 ? -13.304 4.272 26.410 1.00 61.09 91 GLU A CA 1
ATOM 706 C C . GLU A 1 91 ? -11.930 4.865 26.772 1.00 61.09 91 GLU A C 1
ATOM 708 O O . GLU A 1 91 ? -11.827 5.647 27.716 1.00 61.09 91 GLU A O 1
ATOM 713 N N . ARG A 1 92 ? -10.864 4.522 26.030 1.00 62.56 92 ARG A N 1
ATOM 714 C CA . ARG A 1 92 ? -9.512 5.053 26.270 1.00 62.56 92 ARG A CA 1
ATOM 715 C C . ARG A 1 92 ? -9.297 6.446 25.684 1.00 62.56 92 ARG A C 1
ATOM 717 O O . ARG A 1 92 ? -8.342 7.099 26.077 1.00 62.56 92 ARG A O 1
ATOM 724 N N . GLY A 1 93 ? -10.133 6.904 24.746 1.00 56.34 93 GLY A N 1
ATOM 725 C CA . GLY A 1 93 ? -10.060 8.257 24.169 1.00 56.34 93 GLY A CA 1
ATOM 726 C C . GLY A 1 93 ? -8.790 8.592 23.364 1.00 56.34 93 GLY A C 1
ATOM 727 O O . GLY A 1 93 ? -8.630 9.733 22.926 1.00 56.34 93 GLY A O 1
ATOM 728 N N . GLU A 1 94 ? -7.886 7.633 23.153 1.00 62.00 94 GLU A N 1
ATOM 729 C CA . GLU A 1 94 ? -6.548 7.882 22.598 1.00 62.00 94 GLU A CA 1
ATOM 730 C C . GLU A 1 94 ? -6.428 7.575 21.095 1.00 62.00 94 GLU A C 1
ATOM 732 O O . GLU A 1 94 ? -5.524 8.095 20.440 1.00 62.00 94 GLU A O 1
ATOM 737 N N . GLY A 1 95 ? -7.375 6.833 20.508 1.00 66.12 95 GLY A N 1
ATOM 738 C CA . GLY A 1 95 ? -7.284 6.357 19.127 1.00 66.12 95 GLY A CA 1
ATOM 739 C C . GLY A 1 95 ? -6.198 5.286 18.966 1.00 66.12 95 GLY A C 1
ATOM 740 O O . GLY A 1 95 ? -5.094 5.386 19.500 1.00 66.12 95 GLY A O 1
ATOM 741 N N . ARG A 1 96 ? -6.493 4.218 18.223 1.00 82.75 96 ARG A N 1
ATOM 742 C CA . ARG A 1 96 ? -5.536 3.121 18.013 1.00 82.75 96 ARG A CA 1
ATOM 743 C C . ARG A 1 96 ? -4.585 3.457 16.858 1.00 82.75 96 ARG A C 1
ATOM 745 O O . ARG A 1 96 ? -5.064 3.792 15.775 1.00 82.75 96 ARG A O 1
ATOM 752 N N . PRO A 1 97 ? -3.254 3.374 17.038 1.00 90.00 97 PRO A N 1
ATOM 753 C CA . PRO A 1 97 ? -2.317 3.571 15.936 1.00 90.00 97 PRO A CA 1
ATOM 754 C C . PRO A 1 97 ? -2.435 2.442 14.905 1.00 90.00 97 PRO A C 1
ATOM 756 O O . PRO A 1 97 ? -2.733 1.300 15.249 1.00 90.00 97 PRO A O 1
ATOM 759 N N . LYS A 1 98 ? -2.141 2.747 13.638 1.00 93.31 98 LYS A N 1
ATOM 760 C CA . LYS A 1 98 ? -1.984 1.743 12.578 1.00 93.31 98 LYS A CA 1
ATOM 761 C C . LYS A 1 98 ? -0.552 1.214 12.578 1.00 93.31 98 LYS A C 1
ATOM 763 O O . LYS A 1 98 ? 0.389 1.979 12.366 1.00 93.31 98 LYS A O 1
ATOM 768 N N . TYR A 1 99 ? -0.396 -0.095 12.730 1.00 95.50 99 TYR A N 1
ATOM 769 C CA . TYR A 1 99 ? 0.879 -0.792 12.623 1.00 95.50 99 TYR A CA 1
ATOM 770 C C . TYR A 1 99 ? 0.966 -1.546 11.294 1.00 95.50 99 TYR A C 1
ATOM 772 O O . TYR A 1 99 ? 0.074 -2.314 10.923 1.00 95.50 99 TYR A O 1
ATOM 780 N N . ILE A 1 100 ? 2.069 -1.340 10.575 1.00 96.06 100 ILE A N 1
ATOM 781 C CA . ILE A 1 100 ? 2.372 -2.037 9.324 1.00 96.06 100 ILE A CA 1
ATOM 782 C C . ILE A 1 100 ? 3.805 -2.547 9.333 1.00 96.06 100 ILE A C 1
ATOM 784 O O . ILE A 1 100 ? 4.698 -1.898 9.874 1.00 96.06 100 ILE A O 1
ATOM 788 N N . MET A 1 101 ? 4.027 -3.673 8.668 1.00 97.38 101 MET A N 1
ATOM 789 C CA . MET A 1 101 ? 5.353 -4.076 8.223 1.00 97.38 101 MET A CA 1
ATOM 790 C C . MET A 1 101 ? 5.415 -3.882 6.712 1.00 97.38 101 MET A C 1
ATOM 792 O O . MET A 1 101 ? 4.623 -4.468 5.974 1.00 97.38 101 MET A O 1
ATOM 796 N N . ARG A 1 102 ? 6.347 -3.040 6.261 1.00 93.75 102 ARG A N 1
ATOM 797 C CA . ARG A 1 102 ? 6.644 -2.872 4.842 1.00 93.75 102 ARG A CA 1
ATOM 798 C C . ARG A 1 102 ? 7.891 -3.668 4.491 1.00 93.75 102 ARG A C 1
ATOM 800 O O . ARG A 1 102 ? 8.907 -3.561 5.171 1.00 93.75 102 ARG A O 1
ATOM 807 N N . SER A 1 103 ? 7.803 -4.423 3.411 1.00 91.88 103 SER A N 1
ATOM 808 C CA . SER A 1 103 ? 8.942 -5.047 2.756 1.00 91.88 103 SER A CA 1
ATOM 809 C C . SER A 1 103 ? 8.821 -4.849 1.251 1.00 91.88 103 SER A C 1
ATOM 811 O O . SER A 1 103 ? 7.771 -4.452 0.754 1.00 91.88 103 SER A O 1
ATOM 813 N N . ASP A 1 104 ? 9.899 -5.117 0.537 1.00 88.62 104 ASP A N 1
ATOM 814 C CA . ASP A 1 104 ? 10.034 -4.879 -0.889 1.00 88.62 104 ASP A CA 1
ATOM 815 C C . ASP A 1 104 ? 10.657 -6.145 -1.509 1.00 88.62 104 ASP A C 1
ATOM 817 O O . ASP A 1 104 ? 11.589 -6.731 -0.947 1.00 88.62 104 ASP A O 1
ATOM 821 N N . VAL A 1 105 ? 10.113 -6.622 -2.633 1.00 86.25 105 VAL A N 1
ATOM 822 C CA . VAL A 1 105 ? 10.614 -7.829 -3.311 1.00 86.25 105 VAL A CA 1
ATOM 823 C C . VAL A 1 105 ? 11.677 -7.428 -4.316 1.00 86.25 105 VAL A C 1
ATOM 825 O O . VAL A 1 105 ? 11.389 -6.762 -5.314 1.00 86.25 105 VAL A O 1
ATOM 828 N N . LEU A 1 106 ? 12.903 -7.873 -4.051 1.00 84.62 106 LEU A N 1
ATOM 829 C CA . LEU A 1 106 ? 14.067 -7.588 -4.876 1.00 84.62 106 LEU A CA 1
ATOM 830 C C . LEU A 1 106 ? 14.244 -8.646 -5.964 1.00 84.62 106 LEU A C 1
ATOM 832 O O . LEU A 1 106 ? 14.269 -9.843 -5.686 1.00 84.62 106 LEU A O 1
ATOM 836 N N . TYR A 1 107 ? 14.442 -8.180 -7.190 1.00 81.12 107 TYR A N 1
ATOM 837 C CA . TYR A 1 107 ? 14.695 -9.003 -8.364 1.00 81.12 107 TYR A CA 1
ATOM 838 C C . TYR A 1 107 ? 16.101 -8.738 -8.872 1.00 81.12 107 TYR A C 1
ATOM 840 O O . TYR A 1 107 ? 16.501 -7.580 -8.990 1.00 81.12 107 TYR A O 1
ATOM 848 N N . THR A 1 108 ? 16.836 -9.796 -9.204 1.00 81.19 108 THR A N 1
ATOM 849 C CA . THR A 1 108 ? 18.100 -9.690 -9.939 1.00 81.19 108 THR A CA 1
ATOM 850 C C . THR A 1 108 ? 17.854 -9.809 -11.431 1.00 81.19 108 THR A C 1
ATOM 852 O O . THR A 1 108 ? 17.154 -10.727 -11.866 1.00 81.19 108 THR A O 1
ATOM 855 N N . SER A 1 109 ? 18.481 -8.942 -12.219 1.00 72.06 109 SER A N 1
ATOM 856 C CA . SER A 1 109 ? 18.511 -9.121 -13.671 1.00 72.06 109 SER A CA 1
ATOM 857 C C . SER A 1 109 ? 19.336 -10.366 -14.031 1.00 72.06 109 SER A C 1
ATOM 859 O O . SER A 1 109 ? 20.364 -10.616 -13.391 1.00 72.06 109 SER A O 1
ATOM 861 N N . PRO A 1 110 ? 18.935 -11.155 -15.045 1.00 71.25 110 PRO A N 1
ATOM 862 C CA . PRO A 1 110 ? 19.783 -12.216 -15.576 1.00 71.25 110 PRO A CA 1
ATOM 863 C C . PRO A 1 110 ? 21.140 -11.644 -16.003 1.00 71.25 110 PRO A C 1
ATOM 865 O O . PRO A 1 110 ? 21.196 -10.578 -16.619 1.00 71.25 110 PRO A O 1
ATOM 868 N N . LYS A 1 111 ? 22.237 -12.346 -15.700 1.00 65.06 111 LYS A N 1
ATOM 869 C CA . LYS A 1 111 ? 23.548 -11.993 -16.261 1.00 65.06 111 LYS A CA 1
ATOM 870 C C . LYS A 1 111 ? 23.501 -12.246 -17.768 1.00 65.06 111 LYS A C 1
ATOM 872 O O . LYS A 1 111 ? 23.065 -13.321 -18.177 1.00 65.06 111 LYS A O 1
ATOM 877 N N . ALA A 1 112 ? 23.917 -11.267 -18.572 1.00 63.44 112 ALA A N 1
ATOM 878 C CA . ALA A 1 112 ? 24.095 -11.471 -20.007 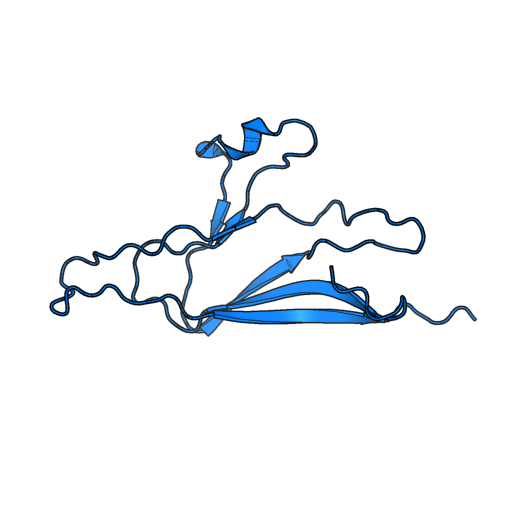1.00 63.44 112 ALA A CA 1
ATOM 879 C C . ALA A 1 112 ? 25.062 -12.650 -20.224 1.00 63.44 112 ALA A C 1
ATOM 881 O O . ALA A 1 112 ? 26.096 -12.712 -19.552 1.00 63.44 112 ALA A O 1
ATOM 882 N N . GLN A 1 113 ? 24.673 -13.601 -21.078 1.00 47.44 113 GLN A N 1
ATOM 883 C CA . GLN A 1 113 ? 25.541 -14.696 -21.525 1.00 47.44 113 GLN A CA 1
ATOM 884 C C . GLN A 1 113 ? 26.539 -14.197 -22.564 1.00 47.44 113 GLN A C 1
ATOM 886 O O . GLN A 1 113 ? 26.141 -13.338 -23.383 1.00 47.44 113 GLN A O 1
#

InterPro domains:
  IPR044862 Prolyl 4-hydroxylase alpha subunit, Fe(2+) 2OG dioxygenase domain [PF13640] (2-84)

Secondary structure (DSSP, 8-state):
--BSTTSEEEEEEEEEE----SEE--EEE----SS-GGGGG-GGG-EEE---TT-EEEEEPP-B-STT--B-TT---EEEPPEES--TT-TT-S-PPP-EEEEEEEEEPPPP-

Organism: NCBI:txid236787

Radius of gyration: 17.52 Å; chains: 1; bounding box: 43×32×48 Å